Protein AF-D1B5D5-F1 (afdb_monomer)

Foldseek 3Di:
DFFAQVRVVVCLVVPDAEKEKEFEQPRDPVSQVVCVVSVYNYDYDPPGFQCNVQVVVVHHRTGMDMDGCVDPVVVVVVVVVVVVVVVVVPPPDD

Organism: Thermanaerovibrio acidaminovorans (strain ATCC 49978 / DSM 6589 / Su883) (NCBI:txid525903)

Structure (mmCIF, N/CA/C/O backbone):
data_AF-D1B5D5-F1
#
_entry.id   AF-D1B5D5-F1
#
loop_
_atom_site.group_PDB
_atom_site.id
_atom_site.type_symbol
_atom_site.label_atom_id
_atom_site.label_alt_id
_atom_site.label_comp_id
_atom_site.label_asym_id
_atom_site.label_entity_id
_atom_site.label_seq_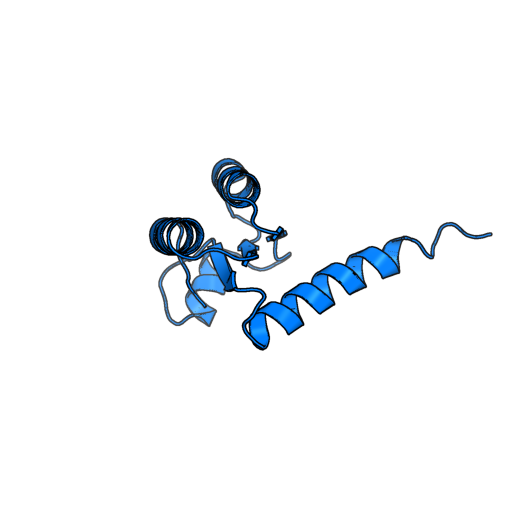id
_atom_site.pdbx_PDB_ins_code
_atom_site.Cartn_x
_atom_site.Cartn_y
_atom_site.Cartn_z
_atom_site.occupancy
_atom_site.B_iso_or_equiv
_atom_site.auth_seq_id
_atom_site.auth_comp_id
_atom_site.auth_asym_id
_atom_site.auth_atom_id
_atom_site.pdbx_PDB_model_num
ATOM 1 N N . MET A 1 1 ? -1.467 5.886 -7.272 1.00 88.25 1 MET A N 1
ATOM 2 C CA . MET A 1 1 ? -1.841 5.413 -5.917 1.00 88.25 1 MET A CA 1
ATOM 3 C C . MET A 1 1 ? -3.153 4.642 -5.979 1.00 88.25 1 MET A C 1
ATOM 5 O O . MET A 1 1 ? -4.061 5.072 -6.679 1.00 88.25 1 MET A O 1
ATOM 9 N N . VAL A 1 2 ? -3.265 3.528 -5.253 1.00 93.75 2 VAL A N 1
ATOM 10 C CA . VAL A 1 2 ? -4.483 2.704 -5.148 1.00 93.75 2 VAL A CA 1
ATOM 11 C C . VAL A 1 2 ? -4.690 2.315 -3.686 1.00 93.75 2 VAL A C 1
ATOM 13 O O . VAL A 1 2 ? -3.720 2.001 -3.012 1.00 93.75 2 VAL A O 1
ATOM 16 N N . PHE A 1 3 ? -5.923 2.306 -3.173 1.00 94.19 3 PHE A N 1
ATOM 17 C CA . PHE A 1 3 ? -6.180 1.963 -1.768 1.00 94.19 3 PHE A CA 1
ATOM 18 C C . PHE A 1 3 ? -7.382 1.037 -1.558 1.00 94.19 3 PHE A C 1
ATOM 20 O O . PHE A 1 3 ? -8.362 1.044 -2.316 1.00 94.19 3 PHE A O 1
ATOM 27 N N . GLY A 1 4 ? -7.309 0.250 -0.485 1.00 90.00 4 GLY A N 1
ATOM 28 C CA . GLY A 1 4 ? -8.246 -0.821 -0.154 1.00 90.00 4 GLY A CA 1
ATOM 29 C C . GLY A 1 4 ? -7.850 -2.161 -0.780 1.00 90.00 4 GLY A C 1
ATOM 30 O O . GLY A 1 4 ? -7.472 -2.227 -1.950 1.00 90.00 4 GLY A O 1
ATOM 31 N N . GLN A 1 5 ? -7.983 -3.235 0.004 1.00 89.94 5 GLN A N 1
ATOM 32 C CA . GLN A 1 5 ? -7.482 -4.582 -0.304 1.00 89.94 5 GLN A CA 1
ATOM 33 C C . GLN A 1 5 ? -7.779 -5.048 -1.738 1.00 89.94 5 GLN A C 1
ATOM 35 O O . GLN A 1 5 ? -6.857 -5.405 -2.468 1.00 89.94 5 GLN A O 1
ATOM 40 N N . ASP A 1 6 ? -9.049 -5.066 -2.149 1.00 92.44 6 ASP A N 1
ATOM 41 C CA . ASP A 1 6 ? -9.431 -5.673 -3.430 1.00 92.44 6 ASP A CA 1
ATOM 42 C C . ASP A 1 6 ? -8.951 -4.853 -4.628 1.00 92.44 6 ASP A C 1
ATOM 44 O O . ASP A 1 6 ? -8.531 -5.413 -5.644 1.00 92.44 6 ASP A O 1
ATOM 48 N N . ARG A 1 7 ? -8.960 -3.520 -4.500 1.00 93.25 7 ARG A N 1
ATOM 49 C CA . ARG A 1 7 ? -8.462 -2.616 -5.543 1.00 93.25 7 ARG A CA 1
ATOM 50 C C . ARG A 1 7 ? -6.951 -2.720 -5.682 1.00 93.25 7 ARG A C 1
ATOM 52 O O . ARG A 1 7 ? -6.477 -2.820 -6.812 1.00 93.25 7 ARG A O 1
ATOM 59 N N . VAL A 1 8 ? -6.228 -2.739 -4.559 1.00 92.50 8 VAL A N 1
ATOM 60 C CA . VAL A 1 8 ? -4.770 -2.919 -4.527 1.00 92.50 8 VAL A CA 1
ATOM 61 C C . VAL A 1 8 ? -4.397 -4.253 -5.161 1.00 92.50 8 VAL A C 1
ATOM 63 O O . VAL A 1 8 ? -3.648 -4.268 -6.131 1.00 92.50 8 VAL A O 1
ATOM 66 N N . ARG A 1 9 ? -4.998 -5.360 -4.706 1.00 93.25 9 ARG A N 1
ATOM 67 C CA . ARG A 1 9 ? -4.728 -6.697 -5.252 1.00 93.25 9 ARG A CA 1
ATOM 68 C C . ARG A 1 9 ? -4.960 -6.761 -6.760 1.00 93.25 9 ARG A C 1
ATOM 70 O O . ARG A 1 9 ? -4.143 -7.335 -7.470 1.00 93.25 9 ARG A O 1
ATOM 77 N N . ARG A 1 10 ? -6.066 -6.192 -7.251 1.00 93.81 10 ARG A N 1
ATOM 78 C CA . ARG A 1 10 ? -6.367 -6.173 -8.688 1.00 93.81 10 ARG A CA 1
ATOM 79 C C . ARG A 1 10 ? -5.286 -5.433 -9.474 1.00 93.81 10 ARG A C 1
ATOM 81 O O . ARG A 1 10 ? -4.828 -5.975 -10.468 1.00 93.81 10 ARG A O 1
ATOM 88 N N . HIS A 1 11 ? -4.883 -4.246 -9.017 1.00 93.19 11 HIS A N 1
ATOM 89 C CA . HIS A 1 11 ? -3.902 -3.420 -9.726 1.00 93.19 11 HIS A CA 1
ATOM 90 C C . HIS A 1 11 ? -2.508 -4.036 -9.722 1.00 93.19 11 HIS A C 1
ATOM 92 O O . HIS A 1 11 ? -1.886 -4.105 -10.774 1.00 93.19 11 HIS A O 1
ATOM 98 N N . VAL A 1 12 ? -2.052 -4.538 -8.572 1.00 91.62 12 VAL A N 1
ATOM 99 C CA . VAL A 1 12 ? -0.752 -5.215 -8.460 1.00 91.62 12 VAL A CA 1
ATOM 100 C C . VAL A 1 12 ? -0.680 -6.405 -9.420 1.00 91.62 12 VAL A C 1
ATOM 102 O O . VAL A 1 12 ? 0.310 -6.578 -10.117 1.00 91.62 12 VAL A O 1
ATOM 105 N N . LEU A 1 13 ? -1.753 -7.197 -9.517 1.00 91.44 13 LEU A N 1
ATOM 106 C CA . LEU A 1 13 ? -1.800 -8.347 -10.424 1.00 91.44 13 LEU A CA 1
ATOM 107 C C . LEU A 1 13 ? -1.920 -7.960 -11.905 1.00 91.44 13 LEU A C 1
ATOM 109 O O . LEU A 1 13 ? -1.467 -8.712 -12.762 1.00 91.44 13 LEU A O 1
ATOM 113 N N . SER A 1 14 ? -2.559 -6.832 -12.224 1.00 91.19 14 SER A N 1
ATOM 114 C CA . SER A 1 14 ? -2.783 -6.404 -13.611 1.00 91.19 14 SER A CA 1
ATOM 115 C C . SER A 1 14 ? -1.674 -5.522 -14.181 1.00 91.19 14 SER A C 1
ATOM 117 O O . SER A 1 14 ? -1.709 -5.200 -15.367 1.00 91.19 14 SER A O 1
ATOM 119 N N . SER A 1 15 ? -0.735 -5.068 -13.354 1.00 88.38 15 SER A N 1
ATOM 120 C CA . SER A 1 15 ? 0.267 -4.077 -13.738 1.00 88.38 15 SER A CA 1
ATOM 121 C C . SER A 1 15 ? 1.661 -4.550 -13.325 1.00 88.38 15 SER A C 1
ATOM 123 O O . SER A 1 15 ? 1.999 -4.456 -12.142 1.00 88.38 15 SER A O 1
ATOM 125 N N . PRO A 1 16 ? 2.470 -5.051 -14.279 1.00 82.81 16 PRO A N 1
ATOM 126 C CA . PRO A 1 16 ? 3.818 -5.518 -13.984 1.00 82.81 16 PRO A CA 1
ATOM 127 C C . PRO A 1 16 ? 4.687 -4.371 -13.459 1.00 82.81 16 PRO A C 1
ATOM 129 O O . PRO A 1 16 ? 4.627 -3.251 -13.969 1.00 82.81 16 PRO A O 1
ATOM 132 N N . GLY A 1 17 ? 5.497 -4.664 -12.444 1.00 88.81 17 GLY A N 1
ATOM 133 C CA . GLY A 1 17 ? 6.411 -3.716 -11.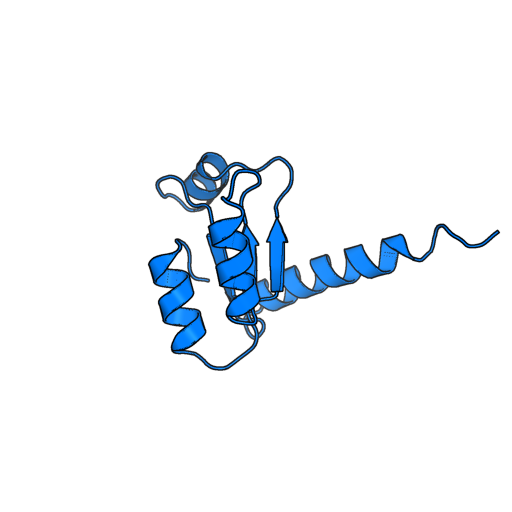813 1.00 88.81 17 GLY A CA 1
ATOM 134 C C . GLY A 1 17 ? 6.429 -3.846 -10.294 1.00 88.81 17 GLY A C 1
ATOM 135 O O . GLY A 1 17 ? 5.634 -4.583 -9.712 1.00 88.81 17 GLY A O 1
ATOM 136 N N . ASP A 1 18 ? 7.338 -3.108 -9.663 1.00 93.25 18 ASP A N 1
ATOM 137 C CA . ASP A 1 18 ? 7.471 -3.086 -8.210 1.00 93.25 18 ASP A CA 1
ATOM 138 C C . ASP A 1 18 ? 6.428 -2.161 -7.576 1.00 93.25 18 ASP A C 1
ATOM 140 O O . ASP A 1 18 ? 6.113 -1.083 -8.093 1.00 93.25 18 ASP A O 1
ATOM 144 N N . TRP A 1 19 ? 5.913 -2.568 -6.418 1.00 95.38 19 TRP A N 1
ATOM 145 C CA . TRP A 1 19 ? 4.906 -1.824 -5.666 1.00 95.38 19 TRP A CA 1
ATOM 146 C C . TRP A 1 19 ? 5.342 -1.647 -4.215 1.00 95.38 19 TRP A C 1
ATOM 148 O O . TRP A 1 19 ? 5.721 -2.613 -3.552 1.00 95.38 19 TRP A O 1
ATOM 158 N N . VAL A 1 20 ? 5.221 -0.420 -3.708 1.00 95.19 20 VAL A N 1
ATOM 159 C CA . VAL A 1 20 ? 5.265 -0.135 -2.269 1.00 95.19 20 VAL A CA 1
ATOM 160 C C . VAL A 1 20 ? 3.856 -0.207 -1.723 1.00 95.19 20 VAL A C 1
ATOM 162 O O . VAL A 1 20 ? 2.935 0.381 -2.293 1.00 95.19 20 VAL A O 1
ATOM 165 N N . VAL A 1 21 ? 3.689 -0.870 -0.590 1.00 95.62 21 VAL A N 1
ATOM 166 C CA . VAL A 1 21 ? 2.426 -0.959 0.127 1.00 95.62 21 VAL A CA 1
ATOM 167 C C . VAL A 1 21 ? 2.608 -0.447 1.548 1.00 95.62 21 VAL A C 1
ATOM 169 O O . VAL A 1 21 ? 3.366 -1.012 2.331 1.00 95.62 21 VAL A O 1
ATOM 172 N N . LEU A 1 22 ? 1.863 0.597 1.893 1.00 96.25 22 LEU A N 1
ATOM 173 C CA . LEU A 1 22 ? 1.721 1.075 3.260 1.00 96.25 22 LEU A CA 1
ATOM 174 C C . LEU A 1 22 ? 0.531 0.380 3.921 1.00 96.25 22 LEU A C 1
ATOM 176 O O . LEU A 1 22 ? -0.573 0.330 3.366 1.00 96.25 22 LEU A O 1
ATOM 180 N N . LEU A 1 23 ? 0.774 -0.163 5.107 1.00 96.94 23 LEU A N 1
ATOM 181 C CA . LEU A 1 23 ? -0.194 -0.851 5.944 1.00 96.94 23 LEU A CA 1
ATOM 182 C C . LEU A 1 23 ? -0.473 0.006 7.176 1.00 96.94 23 LEU A C 1
ATOM 184 O O . LEU A 1 23 ? 0.460 0.530 7.783 1.00 96.94 23 LEU A O 1
ATOM 188 N N . SER A 1 24 ? -1.735 0.121 7.579 1.00 97.69 24 SER A N 1
ATOM 189 C CA . SER A 1 24 ? -2.058 0.708 8.882 1.00 97.69 24 SER A CA 1
ATOM 190 C C . SER A 1 24 ? -1.506 -0.153 10.029 1.00 97.69 24 SER A C 1
ATOM 192 O O . SER A 1 24 ? -1.300 -1.361 9.871 1.00 97.69 24 SER A O 1
ATOM 194 N N . GLN A 1 25 ? -1.290 0.439 11.205 1.00 97.44 25 GLN A N 1
ATOM 195 C CA . GLN A 1 25 ? -0.763 -0.260 12.382 1.00 97.44 25 GLN A CA 1
ATOM 196 C C . GLN A 1 25 ? -1.630 -1.447 12.812 1.00 97.44 25 GLN A C 1
ATOM 198 O O . GLN A 1 25 ? -1.107 -2.455 13.273 1.00 97.44 25 GLN A O 1
ATOM 203 N N . ASP A 1 26 ? -2.942 -1.353 12.609 1.00 97.25 26 ASP A N 1
ATOM 204 C CA . ASP A 1 26 ? -3.966 -2.349 12.934 1.00 97.25 26 ASP A CA 1
ATOM 205 C C . ASP A 1 26 ? -4.309 -3.266 11.745 1.00 97.25 26 ASP A C 1
ATOM 207 O O . ASP A 1 26 ? -5.252 -4.058 11.806 1.00 97.25 26 ASP A O 1
ATOM 211 N N . CYS A 1 27 ? -3.541 -3.199 10.650 1.00 97.31 27 CYS A N 1
ATOM 212 C CA . CYS A 1 27 ? -3.738 -4.068 9.497 1.00 97.31 27 CYS A CA 1
ATOM 213 C C . CYS A 1 27 ? -3.598 -5.551 9.903 1.00 97.31 27 CYS A C 1
ATOM 215 O O . CYS A 1 27 ? -2.572 -5.928 10.482 1.00 97.31 27 CYS A O 1
ATOM 217 N N . PRO A 1 28 ? -4.573 -6.425 9.586 1.00 95.94 28 PRO A N 1
ATOM 218 C CA . PRO A 1 28 ? -4.482 -7.842 9.925 1.00 95.94 28 PRO A CA 1
ATOM 219 C C . PRO A 1 28 ? -3.249 -8.512 9.305 1.00 95.94 28 PRO A C 1
ATOM 221 O O . PRO A 1 28 ? -3.011 -8.370 8.105 1.00 95.94 28 PRO A O 1
ATOM 224 N N . GLU A 1 29 ? -2.527 -9.333 10.071 1.00 95.62 29 GLU A N 1
ATOM 225 C CA . GLU A 1 29 ? -1.324 -10.044 9.591 1.00 95.62 29 GLU A CA 1
ATOM 226 C C . GLU A 1 29 ? -1.582 -10.879 8.331 1.00 95.62 29 GLU A C 1
ATOM 228 O O . GLU A 1 29 ? -0.797 -10.887 7.385 1.00 95.62 29 GLU A O 1
ATOM 233 N N . ARG A 1 30 ? -2.760 -11.511 8.244 1.00 95.50 30 ARG A N 1
ATOM 234 C CA . ARG A 1 30 ? -3.169 -12.259 7.046 1.00 95.50 30 ARG A CA 1
ATOM 235 C C . ARG A 1 30 ? -3.245 -11.376 5.795 1.00 95.50 30 ARG A C 1
ATOM 237 O O . ARG A 1 30 ? -3.061 -11.877 4.689 1.00 95.50 30 ARG A O 1
ATOM 244 N N . LEU A 1 31 ? -3.586 -10.098 5.938 1.00 94.06 31 LEU A N 1
ATOM 245 C CA . LEU A 1 31 ? -3.637 -9.152 4.827 1.00 94.06 31 LEU A CA 1
ATOM 246 C C . LEU A 1 31 ? -2.236 -8.644 4.469 1.00 94.06 31 LEU A C 1
ATOM 248 O O . LEU A 1 31 ? -1.910 -8.611 3.285 1.00 94.06 31 LEU A O 1
ATOM 252 N N . ALA A 1 32 ? -1.403 -8.340 5.466 1.00 94.25 32 ALA A N 1
ATOM 253 C CA . ALA A 1 32 ? -0.001 -7.979 5.263 1.00 94.25 32 ALA A CA 1
ATOM 254 C C . ALA A 1 32 ? 0.748 -9.070 4.477 1.00 94.25 32 ALA A C 1
ATOM 256 O O . ALA A 1 32 ? 1.264 -8.808 3.391 1.00 94.25 32 ALA A O 1
ATOM 257 N N . ALA A 1 33 ? 0.667 -10.321 4.944 1.00 94.69 33 ALA A N 1
ATOM 258 C CA . ALA A 1 33 ? 1.298 -11.473 4.302 1.00 94.69 33 ALA A CA 1
ATOM 259 C C . ALA A 1 33 ? 0.829 -11.684 2.852 1.00 94.69 33 ALA A C 1
ATOM 261 O O . ALA A 1 33 ? 1.623 -12.047 1.987 1.00 94.69 33 ALA A O 1
ATOM 262 N N . LYS A 1 34 ? -0.452 -11.418 2.553 1.00 94.50 34 LYS A N 1
ATOM 263 C CA . LYS A 1 34 ? -0.964 -11.472 1.173 1.00 94.50 34 LYS A CA 1
ATOM 264 C C . LYS A 1 34 ? -0.295 -10.441 0.272 1.00 94.50 34 LYS A C 1
ATOM 266 O O . LYS A 1 34 ? -0.059 -10.752 -0.886 1.00 94.50 34 LYS A O 1
ATOM 271 N N . MET A 1 35 ? -0.036 -9.228 0.760 1.00 94.50 35 MET A N 1
ATOM 272 C CA . MET A 1 35 ? 0.608 -8.187 -0.046 1.00 94.50 35 MET A CA 1
ATOM 273 C C . MET A 1 35 ? 2.077 -8.534 -0.306 1.00 94.50 35 MET A C 1
ATOM 275 O O . MET A 1 35 ? 2.520 -8.456 -1.450 1.00 94.50 35 MET A O 1
ATOM 279 N N . SER A 1 36 ? 2.802 -9.016 0.706 1.00 92.50 36 SER A N 1
ATOM 280 C CA . SER A 1 36 ? 4.185 -9.481 0.533 1.00 92.50 36 SER A CA 1
ATOM 281 C C . SER A 1 36 ? 4.270 -10.671 -0.434 1.00 92.50 36 SER A C 1
ATOM 283 O O . SER A 1 36 ? 5.134 -10.698 -1.303 1.00 92.50 36 SER A O 1
ATOM 285 N N . ALA A 1 37 ? 3.324 -11.617 -0.366 1.00 93.31 37 ALA A N 1
ATOM 286 C CA . ALA A 1 37 ? 3.252 -12.756 -1.289 1.00 93.31 37 ALA A CA 1
ATOM 287 C C . ALA A 1 37 ? 2.951 -12.361 -2.748 1.00 93.31 37 ALA A C 1
ATOM 289 O O . ALA A 1 37 ? 3.236 -13.131 -3.661 1.00 93.31 37 ALA A O 1
ATOM 290 N N . LEU A 1 38 ? 2.389 -11.170 -2.979 1.00 90.94 38 LEU A N 1
ATOM 291 C CA . LEU A 1 38 ? 2.219 -10.590 -4.317 1.00 90.94 38 LEU A CA 1
ATOM 292 C C . LEU A 1 38 ? 3.493 -9.892 -4.828 1.00 90.94 38 LEU A C 1
ATOM 294 O O . LEU A 1 38 ? 3.450 -9.277 -5.888 1.00 90.94 38 LEU A O 1
ATOM 298 N N . GLY A 1 39 ? 4.602 -9.953 -4.085 1.00 90.25 39 GLY A N 1
ATOM 299 C CA . GLY A 1 39 ? 5.863 -9.296 -4.435 1.00 90.25 39 GLY A CA 1
ATOM 300 C C . GLY A 1 39 ? 5.915 -7.808 -4.078 1.00 90.25 39 GLY A C 1
ATOM 301 O O . GLY A 1 39 ? 6.804 -7.104 -4.542 1.00 90.25 39 GLY A O 1
ATOM 302 N N . CYS A 1 40 ? 4.977 -7.305 -3.268 1.00 92.81 40 CYS A N 1
ATOM 303 C CA . CYS A 1 40 ? 5.010 -5.912 -2.824 1.00 92.81 40 CYS A CA 1
ATOM 304 C C . CYS A 1 40 ? 6.015 -5.719 -1.683 1.00 92.81 40 CYS A C 1
ATOM 306 O O . CYS A 1 40 ? 6.073 -6.532 -0.759 1.00 92.81 40 CYS A O 1
ATOM 308 N N . VAL A 1 41 ? 6.703 -4.576 -1.668 1.00 92.25 41 VAL A N 1
ATOM 309 C CA . VAL A 1 41 ? 7.424 -4.111 -0.478 1.00 92.25 41 VAL A CA 1
ATOM 310 C C . VAL A 1 41 ? 6.424 -3.484 0.475 1.00 92.25 41 VAL A C 1
ATOM 312 O O . VAL A 1 41 ? 5.845 -2.437 0.197 1.00 92.25 41 VAL A O 1
ATOM 315 N N . THR A 1 42 ? 6.186 -4.158 1.592 1.00 92.81 42 THR A N 1
ATOM 316 C CA . THR A 1 42 ? 5.201 -3.752 2.594 1.00 92.81 42 THR A CA 1
ATOM 317 C C . THR A 1 42 ? 5.865 -3.043 3.762 1.00 92.81 42 THR A C 1
ATOM 319 O O . THR A 1 42 ? 6.852 -3.545 4.293 1.00 92.81 42 THR A O 1
ATOM 322 N N . HIS A 1 43 ? 5.273 -1.950 4.231 1.00 94.50 43 HIS A N 1
ATOM 323 C CA . HIS A 1 43 ? 5.689 -1.271 5.452 1.00 94.50 43 HIS A CA 1
ATOM 324 C C . HIS A 1 43 ? 4.478 -0.911 6.312 1.00 94.50 43 HIS A C 1
ATOM 326 O O . HIS A 1 43 ? 3.459 -0.448 5.798 1.00 94.50 43 HIS A O 1
ATOM 332 N N . ARG A 1 44 ? 4.582 -1.140 7.623 1.00 95.00 44 ARG A N 1
ATOM 333 C CA . ARG A 1 44 ? 3.515 -0.869 8.590 1.00 95.00 44 ARG A CA 1
ATOM 334 C C . ARG A 1 44 ? 3.761 0.477 9.263 1.00 95.00 44 ARG A C 1
ATOM 336 O O . ARG A 1 44 ? 4.778 0.659 9.916 1.00 95.00 44 ARG A O 1
ATOM 343 N N . LEU A 1 45 ? 2.808 1.391 9.123 1.00 94.44 45 LEU A N 1
ATOM 344 C CA . LEU A 1 45 ? 2.870 2.736 9.683 1.00 94.44 45 LEU A CA 1
ATOM 345 C C . LEU A 1 45 ? 2.597 2.688 11.189 1.00 94.44 45 LEU A C 1
ATOM 347 O O . LEU A 1 45 ? 1.468 2.421 11.600 1.00 94.44 45 LEU A O 1
ATOM 351 N N . ALA A 1 46 ? 3.611 2.946 12.013 1.00 92.81 46 ALA A N 1
ATOM 352 C CA . ALA A 1 46 ? 3.450 3.026 13.462 1.00 92.81 46 ALA A CA 1
ATOM 353 C C . ALA A 1 46 ? 2.567 4.225 13.853 1.00 92.81 46 ALA A C 1
ATOM 355 O O . ALA A 1 46 ? 2.723 5.320 13.318 1.00 92.81 46 ALA A O 1
ATOM 356 N N . GLY A 1 47 ? 1.628 4.029 14.781 1.00 94.69 47 GLY A N 1
ATOM 357 C CA . GLY A 1 47 ? 0.744 5.093 15.270 1.00 94.69 47 GLY A CA 1
ATOM 358 C C . GLY A 1 47 ? -0.437 5.439 14.357 1.00 94.69 47 GLY A C 1
ATOM 359 O O . GLY A 1 47 ? -1.295 6.210 14.774 1.00 94.69 47 GLY A O 1
ATOM 360 N N . VAL A 1 48 ? -0.523 4.875 13.144 1.00 96.81 48 VAL A N 1
ATOM 361 C CA . VAL A 1 48 ? -1.564 5.217 12.156 1.00 96.81 48 VAL A CA 1
ATOM 362 C C . VAL A 1 48 ? -2.545 4.059 11.999 1.00 96.81 48 VAL A C 1
ATOM 364 O O . VAL A 1 48 ? -2.212 3.041 11.392 1.00 96.81 48 VAL A O 1
ATOM 367 N N . SER A 1 49 ? -3.764 4.190 12.528 1.00 98.06 49 SER A N 1
ATOM 368 C CA . SER A 1 49 ? -4.819 3.178 12.360 1.00 98.06 49 SER A CA 1
ATOM 369 C C . SER A 1 49 ? -5.430 3.195 10.958 1.00 98.06 49 SER A C 1
ATOM 371 O O . SER A 1 49 ? -5.249 4.133 10.178 1.00 98.06 49 SER A O 1
ATOM 373 N N . GLY A 1 50 ? -6.202 2.160 10.626 1.00 97.75 50 GLY A N 1
ATOM 374 C CA . GLY A 1 50 ? -6.934 2.114 9.369 1.00 97.75 50 GLY A CA 1
ATOM 375 C C . GLY A 1 50 ? -7.985 3.220 9.271 1.00 97.75 50 GLY A C 1
ATOM 376 O O . GLY A 1 50 ? -8.281 3.699 8.175 1.00 97.75 50 GLY A O 1
ATOM 377 N N . ALA A 1 51 ? -8.532 3.665 10.406 1.00 97.69 51 ALA A N 1
ATOM 378 C CA . ALA A 1 51 ? -9.435 4.809 10.463 1.00 97.69 51 ALA A CA 1
ATOM 379 C C . ALA A 1 51 ? -8.704 6.115 10.116 1.00 97.69 51 ALA A C 1
ATOM 381 O O . ALA A 1 51 ? -9.185 6.852 9.256 1.00 97.69 51 ALA A O 1
ATOM 382 N N . ASP A 1 52 ? -7.524 6.347 10.700 1.00 97.62 52 ASP A N 1
ATOM 383 C CA . ASP A 1 52 ? -6.694 7.530 10.423 1.00 97.62 52 ASP A CA 1
ATOM 384 C C . ASP A 1 52 ? -6.267 7.570 8.953 1.00 97.62 52 ASP A C 1
ATOM 386 O O . ASP A 1 52 ? -6.394 8.591 8.275 1.00 97.62 52 ASP A O 1
ATOM 390 N N . LEU A 1 53 ? -5.830 6.421 8.429 1.00 95.62 53 LEU A N 1
ATOM 391 C CA . LEU A 1 53 ? -5.432 6.284 7.032 1.00 95.62 53 LEU A CA 1
ATOM 392 C C . LEU A 1 53 ? -6.618 6.506 6.082 1.00 95.62 53 LEU A C 1
ATOM 394 O O . LEU A 1 53 ? -6.471 7.144 5.043 1.00 95.62 53 LEU A O 1
ATOM 398 N N . GLY A 1 54 ? -7.807 6.016 6.442 1.00 96.44 54 GLY A N 1
ATOM 399 C CA . GLY A 1 54 ? -9.042 6.279 5.704 1.00 96.44 54 GLY A CA 1
ATOM 400 C C . GLY A 1 54 ? -9.407 7.764 5.686 1.00 96.44 54 GLY A C 1
ATOM 401 O O . GLY A 1 54 ? -9.674 8.306 4.613 1.00 96.44 54 GLY A O 1
ATOM 402 N N . LEU A 1 55 ? -9.350 8.429 6.844 1.00 96.75 55 LEU A N 1
ATOM 403 C CA . LEU A 1 55 ? -9.625 9.859 6.989 1.00 96.75 55 LEU A CA 1
ATOM 404 C C . LEU A 1 55 ? -8.685 10.703 6.118 1.00 96.75 55 LEU A C 1
ATOM 406 O O . LEU A 1 55 ? -9.158 11.562 5.375 1.00 96.75 55 LEU A O 1
ATOM 410 N N . ALA A 1 56 ? -7.381 10.410 6.142 1.00 93.75 56 ALA A N 1
ATOM 411 C CA . ALA A 1 56 ? -6.381 11.091 5.315 1.00 93.75 56 ALA A CA 1
ATOM 412 C C . ALA A 1 56 ? -6.650 10.951 3.804 1.00 93.75 56 ALA A C 1
ATOM 414 O O . ALA A 1 56 ? -6.289 11.822 3.017 1.00 93.75 56 ALA A O 1
ATOM 415 N N . LEU A 1 57 ? -7.314 9.867 3.396 1.00 93.38 57 LEU A N 1
ATOM 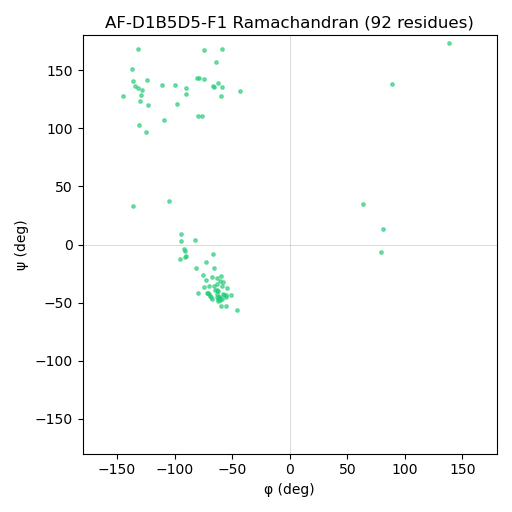416 C CA . LEU A 1 57 ? -7.689 9.588 2.008 1.00 93.38 57 LEU A CA 1
ATOM 417 C C . LEU A 1 57 ? -9.107 10.058 1.647 1.00 93.38 57 LEU A C 1
ATOM 419 O O . LEU A 1 57 ? -9.564 9.788 0.535 1.00 93.38 57 LEU A O 1
ATOM 423 N N . GLY A 1 58 ? -9.829 10.709 2.568 1.00 95.00 58 GLY A N 1
ATOM 424 C CA . GLY A 1 58 ? -11.226 11.104 2.361 1.00 95.00 58 GLY A CA 1
ATOM 425 C C . GLY A 1 58 ? -12.167 9.906 2.183 1.00 95.00 58 GLY A C 1
ATOM 426 O O . GLY A 1 58 ? -13.100 9.949 1.383 1.00 95.00 58 GLY A O 1
ATOM 427 N N . SER A 1 59 ? -11.896 8.803 2.882 1.00 94.94 59 SER A N 1
ATOM 428 C CA . SER A 1 59 ? -12.596 7.525 2.754 1.00 94.94 59 SER A CA 1
ATOM 429 C C .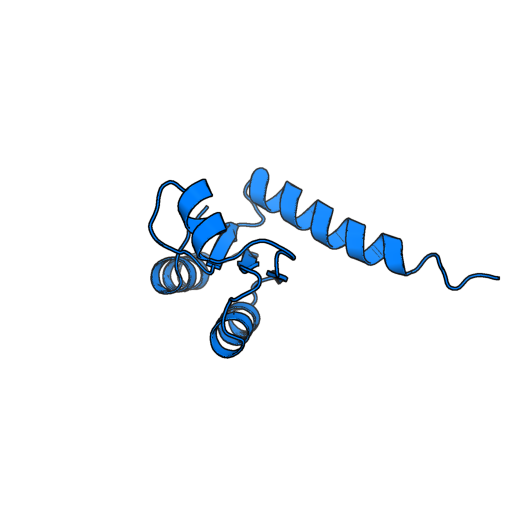 SER A 1 59 ? -12.988 6.964 4.127 1.00 94.94 59 SER A C 1
ATOM 431 O O . SER A 1 59 ? -12.502 7.388 5.172 1.00 94.94 59 SER A O 1
ATOM 433 N N . ARG A 1 60 ? -13.845 5.934 4.131 1.00 94.81 60 ARG A N 1
ATOM 434 C CA . ARG A 1 60 ? -13.961 5.014 5.278 1.00 94.81 60 ARG A CA 1
ATOM 435 C C . ARG A 1 60 ? -12.614 4.345 5.571 1.00 94.81 60 ARG A C 1
ATOM 437 O O . ARG A 1 60 ? -11.747 4.364 4.701 1.00 94.81 60 ARG A O 1
ATOM 444 N N . ALA A 1 61 ? -12.498 3.678 6.720 1.00 95.75 61 ALA A N 1
ATOM 445 C CA . ALA A 1 61 ? -11.282 2.985 7.149 1.00 95.75 61 ALA A CA 1
ATOM 446 C C . ALA A 1 61 ? -10.603 2.166 6.028 1.00 95.75 61 ALA A C 1
ATOM 448 O O . ALA A 1 61 ? -11.248 1.390 5.312 1.00 95.75 61 ALA A O 1
ATOM 449 N N . VAL A 1 62 ? -9.289 2.351 5.893 1.00 97.12 62 VAL A N 1
ATOM 450 C CA . VAL A 1 62 ? -8.418 1.744 4.882 1.00 97.12 62 VAL A CA 1
ATOM 451 C C . VAL A 1 62 ? -7.206 1.147 5.582 1.00 97.12 62 VAL A C 1
ATOM 453 O O . VAL A 1 62 ? -6.452 1.872 6.206 1.00 97.12 62 VAL A O 1
ATOM 456 N N . ASN A 1 63 ? -6.955 -0.148 5.392 1.00 97.12 63 ASN A N 1
ATOM 457 C CA . ASN A 1 63 ? -5.780 -0.802 5.988 1.00 97.12 63 ASN A CA 1
ATOM 458 C C . ASN A 1 63 ? -4.571 -0.886 5.047 1.00 97.12 63 ASN A C 1
ATOM 460 O O . ASN A 1 63 ? -3.492 -1.283 5.473 1.00 97.12 63 ASN A O 1
ATOM 464 N N . VAL A 1 64 ? -4.764 -0.606 3.753 1.00 96.88 64 VAL A N 1
ATOM 465 C CA . VAL A 1 64 ? -3.764 -0.856 2.706 1.00 96.88 64 VAL A CA 1
ATOM 466 C C . VAL A 1 64 ? -3.822 0.234 1.645 1.00 96.88 64 VAL A C 1
ATOM 468 O O . VAL A 1 64 ? -4.884 0.474 1.058 1.00 96.88 64 VAL A O 1
ATOM 471 N N . VAL A 1 65 ? -2.669 0.829 1.351 1.00 96.94 65 VAL A N 1
ATOM 472 C CA . VAL A 1 65 ? -2.458 1.799 0.269 1.00 96.94 65 VAL A CA 1
ATOM 473 C C . VAL A 1 65 ? -1.225 1.383 -0.516 1.00 96.94 65 VAL A C 1
ATOM 475 O O . VAL A 1 65 ? -0.208 1.046 0.074 1.00 96.94 65 VAL A O 1
ATOM 478 N N . ALA A 1 66 ? -1.309 1.401 -1.840 1.00 96.12 66 ALA A N 1
ATOM 479 C CA . ALA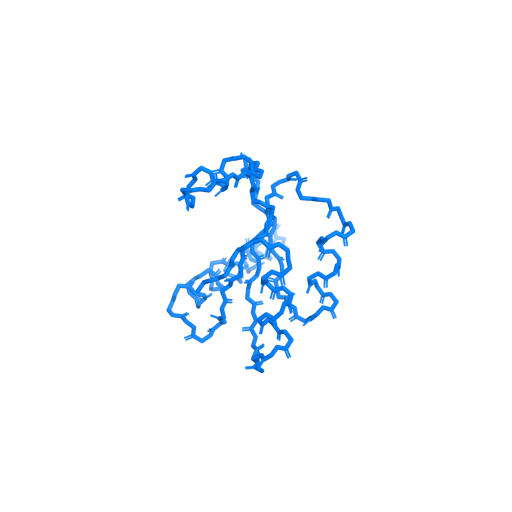 A 1 66 ? -0.253 0.963 -2.733 1.00 96.12 66 ALA A CA 1
ATOM 480 C C . ALA A 1 66 ? 0.157 2.059 -3.722 1.00 96.12 66 ALA A C 1
ATOM 482 O O . ALA A 1 66 ? -0.681 2.783 -4.280 1.00 96.12 66 ALA A O 1
ATOM 483 N N . PHE A 1 67 ? 1.456 2.124 -3.983 1.00 96.25 67 PHE A N 1
ATOM 484 C CA . PHE A 1 67 ? 2.089 3.031 -4.928 1.00 96.25 67 PHE A CA 1
ATOM 485 C C . PHE A 1 67 ? 2.992 2.216 -5.855 1.00 96.25 67 PHE A C 1
ATOM 487 O O . PHE A 1 67 ? 3.808 1.441 -5.355 1.00 96.25 67 PHE A O 1
ATOM 494 N N . PRO A 1 68 ? 2.878 2.367 -7.183 1.00 95.06 68 PRO A N 1
ATOM 495 C CA . PRO A 1 68 ? 3.860 1.764 -8.068 1.00 95.06 68 PRO A CA 1
ATOM 496 C C . PRO A 1 68 ? 5.201 2.468 -7.845 1.00 95.06 68 PRO A C 1
ATOM 498 O O . PRO A 1 68 ? 5.254 3.694 -7.755 1.00 95.06 68 PRO A O 1
ATOM 501 N N . ALA A 1 69 ? 6.290 1.710 -7.765 1.00 91.88 69 ALA A N 1
ATOM 502 C CA . ALA A 1 69 ? 7.628 2.254 -7.537 1.00 91.88 69 ALA A CA 1
ATOM 503 C C . ALA A 1 69 ? 8.137 3.101 -8.716 1.00 91.88 69 ALA A C 1
ATOM 505 O O . ALA A 1 69 ? 9.174 3.739 -8.609 1.00 91.88 69 ALA A O 1
ATOM 506 N N . SER A 1 70 ? 7.430 3.127 -9.848 1.00 91.38 70 SER A N 1
ATOM 507 C CA . SER A 1 70 ? 7.696 4.041 -10.963 1.00 91.38 70 SER A CA 1
ATOM 508 C C . SER A 1 70 ? 7.098 5.440 -10.761 1.00 91.38 70 SER A C 1
ATOM 510 O O . SER A 1 70 ? 7.558 6.396 -11.389 1.00 91.38 70 SER A O 1
ATOM 512 N N . ASP A 1 71 ? 6.102 5.587 -9.882 1.00 93.19 71 ASP A N 1
ATOM 513 C CA . ASP A 1 71 ? 5.474 6.870 -9.567 1.00 93.19 71 ASP A CA 1
ATOM 514 C C . ASP A 1 71 ? 6.399 7.728 -8.682 1.00 93.19 71 ASP A C 1
ATOM 516 O O . ASP A 1 71 ? 7.066 7.183 -7.798 1.00 93.19 71 ASP A O 1
ATOM 520 N N . PRO A 1 72 ? 6.465 9.063 -8.873 1.00 93.50 72 PRO A N 1
ATOM 521 C CA . PRO A 1 72 ? 7.300 9.938 -8.051 1.00 93.50 72 PRO A CA 1
ATOM 522 C C . PRO A 1 72 ? 7.089 9.755 -6.545 1.00 93.50 72 PRO A C 1
ATOM 524 O O . PRO A 1 72 ? 8.068 9.653 -5.811 1.00 93.50 72 PRO A O 1
ATOM 527 N N . MET A 1 73 ? 5.838 9.634 -6.093 1.00 91.19 73 MET A N 1
ATOM 528 C CA . MET A 1 73 ? 5.522 9.427 -4.682 1.00 91.19 73 MET A CA 1
ATOM 529 C C . MET A 1 73 ? 5.922 8.023 -4.226 1.00 91.19 73 MET A C 1
ATOM 531 O O . MET A 1 73 ? 6.510 7.871 -3.158 1.00 91.19 73 MET A O 1
ATOM 535 N N . GLY A 1 74 ? 5.670 7.006 -5.057 1.00 93.00 74 GLY A N 1
ATOM 536 C CA . GLY A 1 74 ? 6.116 5.636 -4.796 1.00 93.00 74 GLY A CA 1
ATOM 537 C C . GLY A 1 74 ? 7.633 5.539 -4.621 1.00 93.00 74 GLY A C 1
ATOM 538 O O . GLY A 1 74 ? 8.092 4.915 -3.668 1.00 93.00 74 GLY A O 1
ATOM 539 N N . ARG A 1 75 ? 8.409 6.223 -5.473 1.00 92.06 75 ARG A N 1
ATOM 540 C CA . ARG A 1 75 ? 9.875 6.312 -5.352 1.00 92.06 75 ARG A CA 1
ATOM 541 C C . ARG A 1 75 ? 10.318 7.013 -4.081 1.00 92.06 75 ARG A C 1
ATOM 543 O O . ARG A 1 75 ? 11.226 6.519 -3.422 1.00 92.06 75 ARG A O 1
ATOM 550 N N . SER A 1 76 ? 9.699 8.141 -3.735 1.00 91.06 76 SER A N 1
ATOM 551 C CA . SER A 1 76 ? 10.032 8.866 -2.506 1.00 91.06 76 SER A CA 1
ATOM 552 C C . SER A 1 76 ? 9.785 8.006 -1.269 1.00 91.06 76 SER A C 1
ATOM 554 O O . SER A 1 76 ? 10.668 7.901 -0.425 1.00 91.06 76 SER A O 1
ATOM 556 N N . ILE A 1 77 ? 8.633 7.332 -1.193 1.00 90.88 77 ILE A N 1
ATOM 557 C CA . ILE A 1 77 ? 8.318 6.423 -0.083 1.00 90.88 77 ILE A CA 1
ATOM 558 C C . ILE A 1 77 ? 9.316 5.264 -0.059 1.00 90.88 77 ILE A C 1
ATOM 560 O O . ILE A 1 77 ? 9.906 4.993 0.979 1.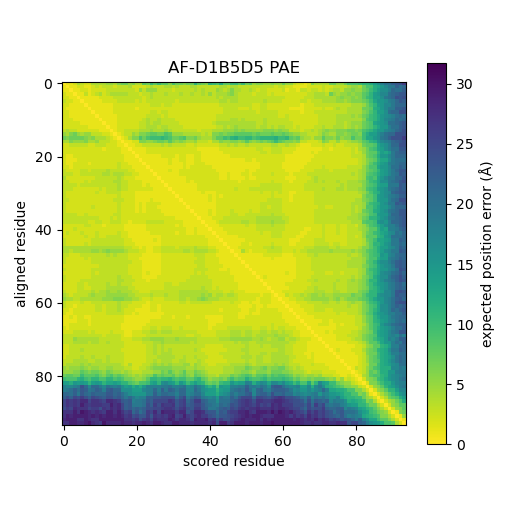00 90.88 77 ILE A O 1
ATOM 564 N N . TRP A 1 78 ? 9.562 4.612 -1.198 1.00 88.81 78 TRP A N 1
ATOM 565 C CA . TRP A 1 78 ? 10.540 3.526 -1.291 1.00 88.81 78 TRP A CA 1
ATOM 566 C C . TRP A 1 78 ? 11.930 3.960 -0.798 1.00 88.81 78 TRP A C 1
ATOM 568 O O . TRP A 1 78 ? 12.590 3.219 -0.072 1.00 88.81 78 TRP A O 1
ATOM 578 N N . GLY A 1 79 ? 12.373 5.161 -1.179 1.00 86.25 79 GLY A N 1
ATOM 579 C CA . GLY A 1 79 ? 13.648 5.735 -0.753 1.00 86.25 79 GLY A CA 1
ATOM 580 C C . GLY A 1 79 ? 13.723 5.971 0.755 1.00 86.25 79 GLY A C 1
ATOM 581 O O . GLY A 1 79 ? 14.728 5.616 1.360 1.00 86.25 79 GLY A O 1
ATOM 582 N N . LEU A 1 80 ? 12.655 6.493 1.368 1.00 85.19 80 LEU A N 1
ATOM 583 C CA . LEU A 1 80 ? 12.572 6.668 2.824 1.00 85.19 80 LEU A CA 1
ATOM 584 C C . LEU A 1 80 ? 12.665 5.322 3.555 1.00 85.19 80 LEU A C 1
ATOM 586 O O . LEU A 1 80 ? 13.458 5.180 4.478 1.00 85.19 80 LEU A O 1
ATOM 590 N N . LEU A 1 81 ? 11.934 4.311 3.079 1.00 81.81 81 LEU A N 1
ATOM 591 C CA . LEU A 1 81 ? 11.930 2.973 3.680 1.00 81.81 81 LEU A CA 1
ATOM 592 C C . LEU A 1 81 ? 13.286 2.261 3.568 1.00 81.81 81 LEU A C 1
ATOM 594 O O . LEU A 1 81 ? 13.688 1.532 4.476 1.00 81.81 81 LEU A O 1
ATOM 598 N N . LYS A 1 82 ? 14.005 2.464 2.458 1.00 73.00 82 LYS A N 1
ATOM 599 C CA . LYS A 1 82 ? 15.377 1.963 2.313 1.00 73.00 82 LYS A CA 1
ATOM 600 C C . LYS A 1 82 ? 16.368 2.740 3.180 1.00 73.00 82 LYS A C 1
ATOM 602 O O . LYS A 1 82 ? 17.195 2.117 3.830 1.00 73.00 82 LYS A O 1
ATOM 607 N N . GLY A 1 83 ? 16.244 4.064 3.250 1.00 59.94 83 GLY A N 1
ATOM 608 C CA . GLY A 1 83 ? 17.100 4.905 4.091 1.00 59.94 83 GLY A CA 1
ATOM 609 C C . GLY A 1 83 ? 16.960 4.617 5.590 1.00 59.94 83 GLY A C 1
ATOM 610 O O . GLY A 1 83 ? 17.953 4.655 6.310 1.00 59.94 83 GLY A O 1
ATOM 611 N N . GLU A 1 84 ? 15.762 4.255 6.061 1.00 56.59 84 GLU A N 1
ATOM 612 C CA . GLU A 1 84 ? 15.548 3.788 7.441 1.00 56.59 84 GLU A CA 1
ATOM 613 C C . GLU A 1 84 ? 16.211 2.430 7.723 1.00 56.59 84 GLU A C 1
ATOM 615 O O . GLU A 1 84 ? 16.603 2.168 8.858 1.00 56.59 84 GLU A O 1
ATOM 620 N N . SER A 1 85 ? 16.378 1.579 6.704 1.00 50.19 85 SER A N 1
ATOM 621 C CA . SER A 1 85 ? 17.072 0.292 6.854 1.00 50.19 85 SER A CA 1
ATOM 622 C C . SER A 1 85 ? 18.592 0.474 6.967 1.00 50.19 85 SER A C 1
ATOM 624 O O . SER A 1 85 ? 19.221 -0.203 7.776 1.00 50.19 85 SER A O 1
ATOM 626 N N . ASP A 1 86 ? 19.167 1.436 6.238 1.00 46.66 86 ASP A N 1
ATOM 627 C CA . ASP A 1 86 ? 20.611 1.726 6.268 1.00 46.66 86 ASP A CA 1
ATOM 628 C C . ASP A 1 86 ? 21.040 2.473 7.552 1.00 46.66 86 ASP A C 1
ATOM 630 O O . ASP A 1 86 ? 22.175 2.341 8.011 1.00 46.66 86 ASP A O 1
ATOM 634 N N . GLY A 1 87 ? 20.132 3.229 8.184 1.00 42.97 87 GLY A N 1
ATOM 635 C CA . GLY A 1 87 ?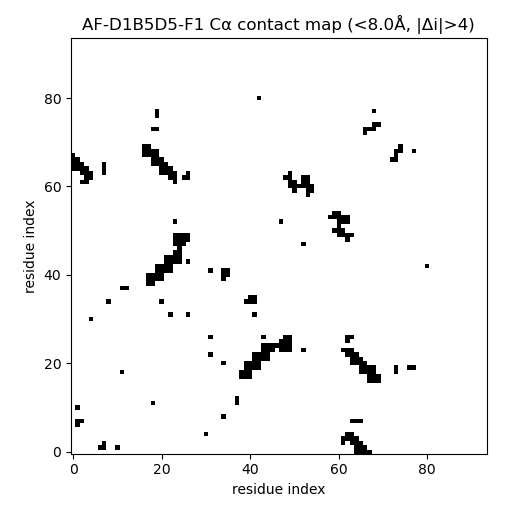 20.394 3.943 9.444 1.00 42.97 87 GLY A CA 1
ATOM 636 C C . GLY A 1 87 ? 20.482 3.051 10.692 1.00 42.97 87 GLY A C 1
ATOM 637 O O . GLY A 1 87 ? 20.984 3.493 11.723 1.00 42.97 87 GLY A O 1
ATOM 638 N N . LEU A 1 88 ? 20.024 1.797 10.610 1.00 44.03 88 LEU A N 1
ATOM 639 C CA . LEU A 1 88 ? 20.061 0.820 11.708 1.00 44.03 88 LEU A CA 1
ATOM 640 C C . LEU A 1 88 ? 21.334 -0.047 11.721 1.00 44.03 88 LEU A C 1
ATOM 642 O O . LEU A 1 88 ? 21.589 -0.723 12.717 1.00 44.03 88 LEU A O 1
ATOM 646 N N . GLU A 1 89 ? 22.157 -0.017 10.666 1.00 45.03 89 GLU A N 1
ATOM 647 C CA . GLU A 1 89 ? 23.421 -0.774 10.609 1.00 45.03 89 GLU A CA 1
ATOM 648 C C . GLU A 1 89 ? 24.649 0.004 11.118 1.00 45.03 89 GLU A C 1
ATOM 650 O O . GLU A 1 89 ? 25.717 -0.588 11.275 1.00 45.03 89 GLU A O 1
ATOM 655 N N . GLN A 1 90 ? 24.527 1.297 11.448 1.00 45.28 90 GLN A N 1
ATOM 656 C CA . GLN A 1 90 ? 25.664 2.095 11.939 1.00 45.28 90 GLN A CA 1
ATOM 657 C C . GLN A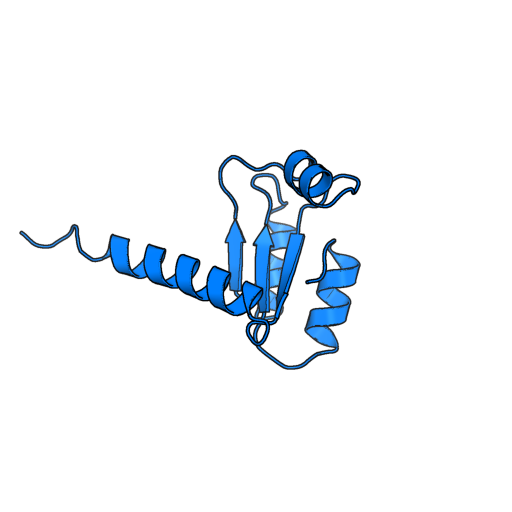 1 90 ? 25.837 2.136 13.469 1.00 45.28 90 GLN A C 1
ATOM 659 O O . GLN A 1 90 ? 26.861 2.633 13.927 1.00 45.28 90 GLN A O 1
ATOM 664 N N . ASP A 1 91 ? 24.936 1.544 14.261 1.00 45.62 91 ASP A N 1
ATOM 665 C CA . ASP A 1 91 ? 25.033 1.519 15.738 1.00 45.62 91 ASP A CA 1
ATOM 666 C C . ASP A 1 91 ? 25.482 0.150 16.296 1.00 45.62 91 ASP A C 1
ATOM 668 O O . ASP A 1 91 ? 24.990 -0.349 17.307 1.00 45.62 91 ASP A O 1
ATOM 672 N N . LYS A 1 92 ? 26.406 -0.519 15.593 1.00 43.12 92 LYS A N 1
ATOM 673 C CA . LYS A 1 92 ? 27.145 -1.700 16.095 1.00 43.12 92 LYS A CA 1
ATOM 674 C C . LYS A 1 92 ? 28.641 -1.640 15.774 1.00 43.12 92 LYS A C 1
ATOM 676 O O . LYS A 1 92 ? 29.278 -2.666 15.535 1.00 43.12 92 LYS A O 1
ATOM 681 N N . GLY A 1 93 ? 29.201 -0.436 15.762 1.00 47.88 93 GLY A N 1
ATOM 682 C CA . GLY A 1 93 ? 30.623 -0.203 15.551 1.00 47.88 93 GLY A CA 1
ATOM 683 C C . GLY A 1 93 ? 31.243 0.605 16.684 1.00 47.88 93 GLY A C 1
ATOM 684 O O . GLY A 1 93 ? 31.263 1.827 16.587 1.00 47.88 93 GLY A O 1
ATOM 685 N N . ILE A 1 94 ? 31.856 -0.127 17.627 1.00 41.81 94 ILE A N 1
ATOM 686 C CA . ILE A 1 94 ? 32.808 0.286 18.686 1.00 41.81 94 ILE A CA 1
ATOM 687 C C . ILE A 1 94 ? 32.186 0.636 20.044 1.00 41.81 94 ILE A C 1
ATOM 689 O O . ILE A 1 94 ? 31.514 1.679 20.171 1.00 41.81 94 ILE A O 1
#

Sequence (94 aa):
MVFGQDRVRRHVLSSPGDWVVLLSQDCPERLAAKMSALGCVTHRLAGVSGADLGLALGSRAVNVVAFPASDPMGRSIWGLLKGESDGLEQDKGI

Solvent-accessible surface area (backbone atoms only — not comparable to full-atom values): 5219 Å² total; p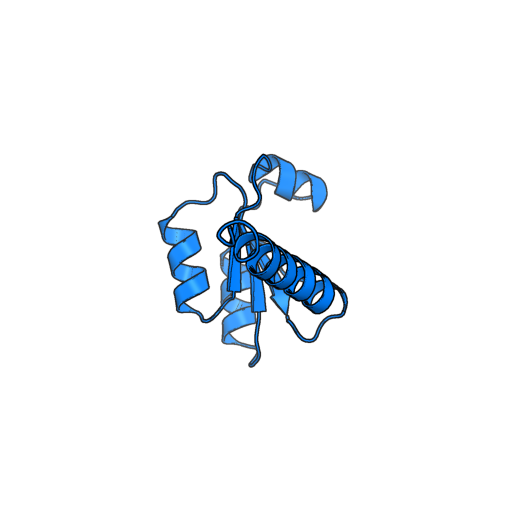er-residue (Å²): 120,39,61,31,66,72,56,32,52,51,47,59,75,74,41,91,76,56,33,37,31,46,26,19,56,70,43,54,65,76,58,52,54,51,44,43,74,71,65,30,52,69,44,68,39,80,93,35,38,22,54,55,50,5,52,80,68,78,44,71,68,27,40,36,39,33,21,47,45,86,40,74,65,22,38,52,52,52,50,52,59,52,53,59,58,60,66,66,69,69,84,80,75,134

Nearest PDB structures (foldseek):
  3v7q-assembly3_C  TM=7.531E-01  e=1.241E-02  Bacillus subtilis
  5xy3-assembly1_G  TM=6.032E-01  e=2.755E-02  Trichomonas vaginalis
  5z3g-assembly1_K  TM=6.027E-01  e=8.533E-02  Saccharomyces cerevisiae S288C
  1x7p-assembly1_B  TM=5.231E-01  e=2.709E+00  Streptomyces viridochromogenes
  7oi6-assembly1_1  TM=5.377E-01  e=8.966E+00  Homo sapiens

Secondary structure (DSSP, 8-state):
-EESHHHHHHHHHHS-S-EEEEE-TT--HHHHHHHHHTT-EEEE-TT--HHHHHHHTTSS--SEEEEETTSHHHHHHHHHHHHHHHTTSSSS--

Radius of gyration: 13.97 Å; Cα contacts (8 Å, |Δi|>4): 142; chains: 1; bounding box: 47×24×33 Å

pLDDT: mean 87.43, std 15.86, range [41.81, 98.06]

Mean predicted aligned error: 6.24 Å